Protein AF-A0A2X3K0F2-F1 (afdb_monomer)

Mean predicted aligned error: 8.18 Å

Nearest PDB structures (foldseek):
  4qgs-assembly1_A  TM=1.001E+00  e=3.560E-06  Escherichia coli K-12
  1oj7-assembly1_D  TM=9.985E-01  e=4.968E-06  Escherichia coli K-12
  8v2c-assembly1_A  TM=3.464E-01  e=6.388E+00  Mus musculus

Secondary structure (DSSP, 8-state):
----PPPPPPPTGGGT---SGGGGT--STTHHHHHHHHHHTT-SEESTTS-EEHHHHHHHHHHT-

Radius of gyration: 16.61 Å; Cα contacts (8 Å, |Δi|>4): 49; cha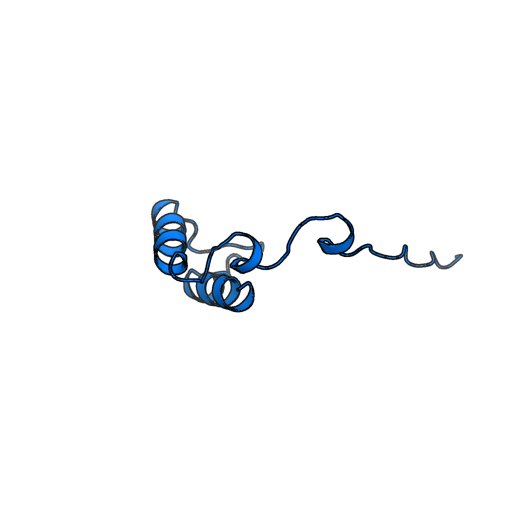ins: 1; bounding box: 42×38×26 Å

Organism: Escherichia coli (NCBI:txid562)

Sequence (65 aa):
MTPRLPKPAISFEQLGVPTHLSDYGLDGSSIPALLKKLEEHGMTQLGENHDITLDVSRRIYEAAR

pLDDT: mean 82.03, std 7.34, range [53.12, 91.5]

Solvent-accessible surface area (backbone atoms only — not comparable to full-atom values): 4109 Å² total; per-residue (Å²): 135,83,84,78,76,80,75,86,81,78,54,56,60,82,72,73,40,78,82,39,38,43,81,74,73,40,85,56,82,58,50,68,61,53,52,50,49,32,53,77,72,66,54,46,50,35,69,98,82,45,74,39,30,62,68,54,50,49,54,50,56,63,74,35,66

Structure (mmCIF, N/CA/C/O backbone):
data_AF-A0A2X3K0F2-F1
#
_entry.id   AF-A0A2X3K0F2-F1
#
loop_
_atom_site.group_PDB
_atom_site.id
_atom_site.type_symbol
_atom_site.label_atom_id
_atom_site.label_alt_id
_atom_site.label_comp_id
_atom_site.label_asym_id
_atom_site.label_entity_id
_atom_site.label_seq_id
_atom_site.pdbx_PDB_ins_code
_atom_site.Cartn_x
_atom_site.Cartn_y
_atom_site.Cartn_z
_atom_site.occupancy
_atom_site.B_iso_or_equiv
_atom_site.auth_seq_id
_atom_site.auth_comp_id
_atom_site.auth_asym_id
_atom_site.auth_atom_id
_atom_site.pdbx_PDB_model_num
ATOM 1 N N . MET A 1 1 ? 31.915 26.240 -3.672 1.00 59.53 1 MET A N 1
ATOM 2 C CA . MET A 1 1 ? 31.006 25.085 -3.503 1.00 59.53 1 MET A CA 1
ATOM 3 C C . MET A 1 1 ? 30.948 24.348 -4.827 1.00 59.53 1 MET A C 1
ATOM 5 O O . MET A 1 1 ? 30.474 24.921 -5.797 1.00 59.53 1 MET A O 1
ATOM 9 N N . THR A 1 2 ? 31.510 23.147 -4.915 1.00 53.12 2 THR A N 1
ATOM 10 C CA . THR A 1 2 ? 31.398 22.300 -6.111 1.00 53.12 2 THR A CA 1
ATOM 11 C C . THR A 1 2 ? 30.007 21.652 -6.145 1.00 53.12 2 THR A C 1
ATOM 13 O O . THR A 1 2 ? 29.587 21.100 -5.126 1.00 53.12 2 THR A O 1
ATOM 16 N N . PRO A 1 3 ? 29.261 21.713 -7.263 1.00 67.38 3 PRO A N 1
ATOM 17 C CA . PRO A 1 3 ? 27.982 21.021 -7.372 1.00 67.38 3 PRO A CA 1
ATOM 18 C C . PRO A 1 3 ? 28.219 19.507 -7.395 1.00 67.38 3 PRO A C 1
ATOM 20 O O . PRO A 1 3 ? 29.032 18.997 -8.168 1.00 67.38 3 PRO A O 1
ATOM 23 N N . ARG A 1 4 ? 27.522 18.777 -6.521 1.00 74.25 4 ARG A N 1
ATOM 24 C CA . ARG A 1 4 ? 27.532 17.312 -6.506 1.00 74.25 4 ARG A CA 1
ATOM 25 C C . ARG A 1 4 ? 26.708 16.837 -7.701 1.00 74.25 4 ARG A C 1
ATOM 27 O O . ARG A 1 4 ? 25.499 17.046 -7.720 1.00 74.25 4 ARG A O 1
ATOM 34 N N . LEU A 1 5 ? 27.356 16.236 -8.698 1.00 73.12 5 LEU A N 1
ATOM 35 C CA . LEU A 1 5 ? 26.653 15.589 -9.807 1.00 73.12 5 LEU A CA 1
ATOM 36 C C . LEU A 1 5 ? 25.668 14.547 -9.237 1.00 73.12 5 LEU A C 1
ATOM 38 O O . LEU A 1 5 ? 26.068 13.776 -8.354 1.00 73.12 5 LEU A O 1
ATOM 42 N N . PRO A 1 6 ? 24.397 14.523 -9.682 1.00 71.56 6 PRO A N 1
ATOM 43 C CA . PRO A 1 6 ? 23.440 13.533 -9.212 1.00 71.56 6 PRO A CA 1
ATOM 44 C C . PRO A 1 6 ? 23.925 12.139 -9.613 1.00 71.56 6 PRO A C 1
ATOM 46 O O . PRO A 1 6 ? 24.343 11.906 -10.747 1.00 71.56 6 PRO A O 1
ATOM 49 N N . LYS A 1 7 ? 23.903 11.206 -8.658 1.00 72.38 7 LYS A N 1
ATOM 50 C CA . LYS A 1 7 ? 24.228 9.806 -8.928 1.00 72.38 7 LYS A CA 1
ATOM 51 C C . LYS A 1 7 ? 23.129 9.244 -9.843 1.00 72.38 7 LYS A C 1
ATOM 53 O O . LYS A 1 7 ? 21.960 9.478 -9.534 1.00 72.38 7 LYS A O 1
ATOM 58 N N . PRO A 1 8 ? 23.455 8.532 -10.935 1.00 74.31 8 PRO A N 1
ATOM 59 C CA . PRO A 1 8 ? 22.427 7.897 -11.749 1.00 74.31 8 PRO A CA 1
ATOM 60 C C . PRO A 1 8 ? 21.637 6.921 -10.869 1.00 74.31 8 PRO A C 1
ATOM 62 O O . PRO A 1 8 ? 22.224 6.044 -10.230 1.00 74.31 8 PRO A O 1
ATOM 65 N N . ALA A 1 9 ? 20.323 7.131 -10.781 1.00 75.44 9 ALA A N 1
ATOM 66 C CA . ALA A 1 9 ? 19.422 6.211 -10.107 1.00 75.44 9 ALA A CA 1
ATOM 67 C C . ALA A 1 9 ? 19.178 5.015 -11.032 1.00 75.44 9 ALA A C 1
ATOM 69 O O . ALA A 1 9 ? 18.873 5.183 -12.210 1.00 75.44 9 ALA A O 1
ATOM 70 N N . ILE A 1 10 ? 19.356 3.818 -10.490 1.00 76.69 10 ILE A N 1
ATOM 71 C CA . ILE A 1 10 ? 19.054 2.549 -11.154 1.00 76.69 10 ILE A CA 1
ATOM 72 C C . ILE A 1 10 ? 17.5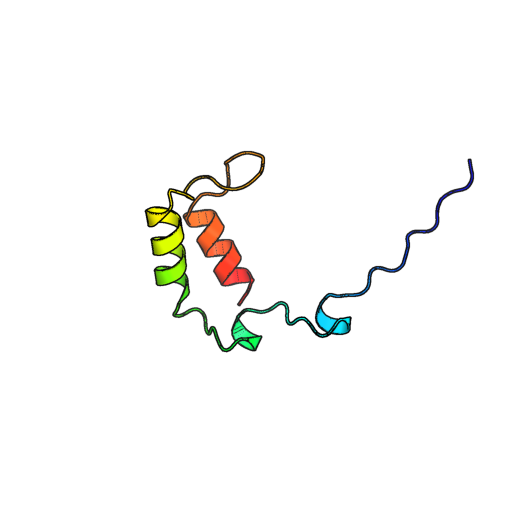86 2.231 -10.858 1.00 76.69 10 ILE A C 1
ATOM 74 O O . ILE A 1 10 ? 17.171 2.355 -9.703 1.00 76.69 10 ILE A O 1
ATOM 78 N N . SER A 1 11 ? 16.802 1.860 -11.875 1.00 79.44 11 SER A N 1
ATOM 79 C CA . SER A 1 11 ? 15.405 1.439 -11.673 1.00 79.44 11 SER A CA 1
ATOM 80 C C . SER A 1 11 ? 15.347 0.131 -10.872 1.00 79.44 11 SER A C 1
ATOM 82 O O . SER A 1 11 ? 16.238 -0.712 -10.988 1.00 79.44 11 SER A O 1
ATOM 84 N N . PHE A 1 12 ? 14.284 -0.065 -10.088 1.00 82.44 12 PHE A N 1
ATOM 85 C CA . PHE A 1 12 ? 14.004 -1.327 -9.392 1.00 82.44 12 PHE A CA 1
ATOM 86 C C . PHE A 1 12 ? 13.962 -2.520 -10.360 1.00 82.44 12 PHE A C 1
ATOM 88 O O . PHE A 1 12 ? 14.507 -3.580 -10.053 1.00 82.44 12 PHE A O 1
ATOM 95 N N . GLU A 1 13 ? 13.448 -2.316 -11.574 1.00 81.50 13 GLU A N 1
ATOM 96 C CA . GLU A 1 13 ? 13.417 -3.341 -12.621 1.00 81.50 13 GLU A CA 1
ATOM 97 C C . GLU A 1 13 ? 14.828 -3.733 -13.080 1.00 81.50 13 GLU A C 1
ATOM 99 O O . GLU A 1 13 ? 15.120 -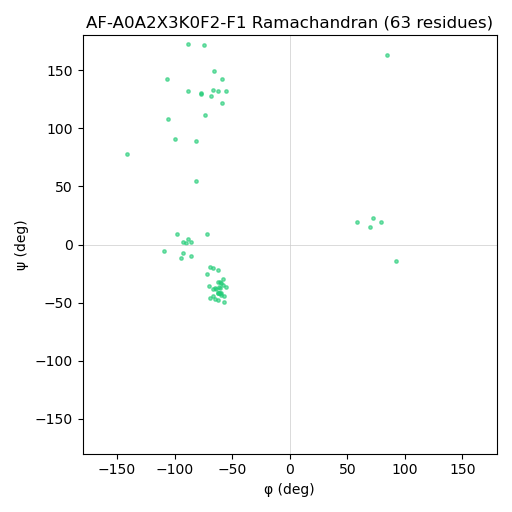4.907 -13.295 1.00 81.50 13 GLU A O 1
ATOM 104 N N . GLN A 1 14 ? 15.752 -2.768 -13.155 1.00 82.56 14 GLN A N 1
ATOM 105 C CA . GLN A 1 14 ? 17.156 -3.035 -13.494 1.00 82.56 14 GLN A CA 1
ATOM 106 C C . GLN A 1 14 ? 17.896 -3.791 -12.386 1.00 82.56 14 GLN A C 1
ATOM 108 O O . GLN A 1 14 ? 18.937 -4.394 -12.638 1.00 82.56 14 GLN A O 1
ATOM 113 N N . LEU A 1 15 ? 17.359 -3.763 -11.166 1.00 85.44 15 LEU A N 1
ATOM 114 C CA . LEU A 1 15 ? 17.824 -4.557 -10.034 1.00 85.44 15 LEU A CA 1
ATOM 115 C C . LEU A 1 15 ? 17.122 -5.922 -9.945 1.00 85.44 15 LEU A C 1
ATOM 117 O O . LEU A 1 15 ? 17.416 -6.690 -9.031 1.00 85.44 15 LEU A O 1
ATOM 121 N N . GLY A 1 16 ? 16.226 -6.239 -10.886 1.00 83.62 16 GLY A N 1
ATOM 122 C CA . GLY A 1 16 ? 15.484 -7.499 -10.923 1.00 83.62 16 GLY A CA 1
ATOM 123 C C . GLY A 1 16 ? 14.299 -7.554 -9.960 1.00 83.62 16 GLY A C 1
ATOM 124 O O . GLY A 1 16 ? 13.847 -8.649 -9.630 1.00 83.62 16 GLY A O 1
ATOM 125 N N . VAL A 1 17 ? 13.804 -6.403 -9.491 1.00 85.44 17 VAL A N 1
ATOM 126 C CA . VAL A 1 17 ? 12.612 -6.308 -8.639 1.00 85.44 17 VAL A CA 1
ATOM 127 C C . VAL A 1 17 ? 11.448 -5.770 -9.479 1.00 85.44 17 VAL A C 1
ATOM 129 O O . VAL A 1 17 ? 11.466 -4.587 -9.827 1.00 85.44 17 VAL A O 1
ATOM 132 N N . PRO A 1 18 ? 10.450 -6.608 -9.816 1.00 83.38 18 PRO A N 1
ATOM 133 C CA . PRO A 1 18 ? 9.246 -6.154 -10.498 1.00 83.38 18 PRO A CA 1
ATOM 134 C C . PRO A 1 18 ? 8.504 -5.082 -9.696 1.00 83.38 18 PRO A C 1
ATOM 136 O O . PRO A 1 18 ? 8.431 -5.147 -8.467 1.00 83.38 18 PRO A O 1
ATOM 139 N N . THR A 1 19 ? 7.945 -4.094 -10.389 1.00 85.81 19 THR A N 1
ATOM 140 C CA . THR A 1 19 ? 7.257 -2.953 -9.762 1.00 85.81 19 THR A CA 1
ATOM 141 C C . THR A 1 19 ? 5.745 -2.973 -9.944 1.00 85.81 19 THR A C 1
ATOM 143 O O . THR A 1 19 ? 5.067 -2.136 -9.350 1.00 85.81 19 THR A O 1
ATOM 146 N N . HIS A 1 20 ? 5.216 -3.920 -10.722 1.00 80.69 20 HIS A N 1
ATOM 147 C CA . HIS A 1 20 ? 3.784 -4.092 -10.934 1.00 80.69 20 HIS A CA 1
ATOM 148 C C . HIS A 1 20 ? 3.259 -5.316 -10.190 1.00 80.69 20 HIS A C 1
ATOM 150 O O . HIS A 1 20 ? 3.900 -6.367 -10.127 1.00 80.69 20 HIS A O 1
ATOM 156 N N . LEU A 1 21 ? 2.051 -5.206 -9.643 1.00 79.00 21 LEU A N 1
ATOM 157 C CA . LEU A 1 21 ? 1.368 -6.322 -8.988 1.00 79.00 21 LEU A CA 1
ATOM 158 C C . LEU A 1 21 ? 1.100 -7.470 -9.973 1.00 79.00 21 LEU A C 1
ATOM 160 O O . LEU A 1 21 ? 1.174 -8.641 -9.588 1.00 79.00 21 LEU A O 1
ATOM 164 N N . SER A 1 22 ? 0.865 -7.149 -11.248 1.00 78.88 22 SER A N 1
ATOM 165 C CA . SER A 1 22 ? 0.665 -8.148 -12.301 1.00 78.88 22 SER A CA 1
ATOM 166 C C . SER A 1 22 ? 1.877 -9.068 -12.493 1.00 78.88 22 SER A C 1
ATOM 168 O O . SER A 1 22 ? 1.687 -10.256 -12.755 1.00 78.88 22 SER A O 1
ATOM 170 N N . ASP A 1 23 ? 3.105 -8.579 -12.281 1.00 76.69 23 ASP A N 1
ATOM 171 C CA . ASP A 1 23 ? 4.330 -9.391 -12.389 1.00 76.69 23 ASP A CA 1
ATOM 172 C C . ASP A 1 23 ? 4.419 -10.480 -11.306 1.00 76.69 23 ASP A C 1
ATOM 174 O O . ASP A 1 23 ? 5.116 -11.482 -11.467 1.00 76.69 23 ASP A O 1
ATOM 178 N N . TYR A 1 24 ? 3.672 -10.313 -10.212 1.00 74.56 24 TYR A N 1
ATOM 179 C CA . TYR A 1 24 ? 3.552 -11.283 -9.124 1.00 74.56 24 TYR A CA 1
ATOM 180 C C . TYR A 1 24 ? 2.291 -12.155 -9.229 1.00 74.56 24 TYR A C 1
ATOM 182 O O . TYR A 1 24 ? 1.971 -12.891 -8.294 1.00 74.56 24 TYR A O 1
ATOM 190 N N . GLY A 1 25 ? 1.557 -12.079 -10.343 1.00 74.31 25 GLY A N 1
ATOM 191 C CA . GLY A 1 25 ? 0.306 -12.815 -10.534 1.00 74.31 25 GLY A CA 1
ATOM 192 C C . GLY A 1 25 ? -0.861 -12.262 -9.713 1.00 74.31 25 GLY A C 1
ATOM 193 O O . GLY A 1 25 ? -1.806 -12.992 -9.424 1.00 74.31 25 GLY A O 1
ATOM 194 N N . LEU A 1 26 ? -0.801 -10.990 -9.310 1.00 77.81 26 LEU A N 1
ATO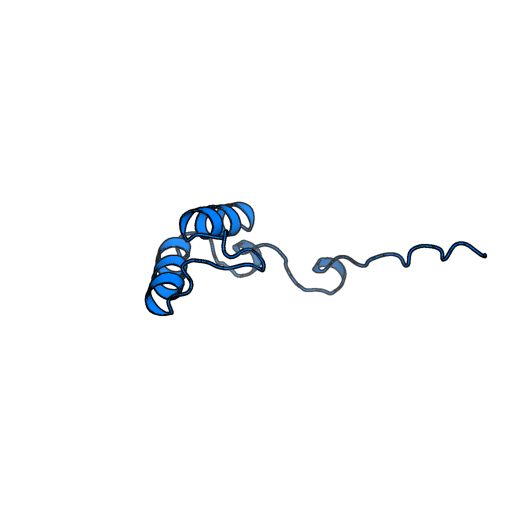M 195 C CA . LEU A 1 26 ? -1.899 -10.302 -8.638 1.00 77.81 26 LEU A CA 1
ATOM 196 C C . LEU A 1 26 ? -2.642 -9.435 -9.658 1.00 77.81 26 LEU A C 1
ATOM 198 O O . LEU A 1 26 ? -2.346 -8.260 -9.845 1.00 77.81 26 LEU A O 1
ATOM 202 N N . ASP A 1 27 ? -3.659 -10.008 -10.292 1.00 72.94 27 ASP A N 1
ATOM 203 C CA . ASP A 1 27 ? -4.495 -9.366 -11.324 1.00 72.94 27 ASP A CA 1
ATOM 204 C C . ASP A 1 27 ? -5.465 -8.279 -10.806 1.00 72.94 27 ASP A C 1
ATOM 206 O O . ASP A 1 27 ? -6.301 -7.772 -11.557 1.00 72.94 27 ASP A O 1
ATOM 210 N N . GLY A 1 28 ? -5.342 -7.885 -9.537 1.00 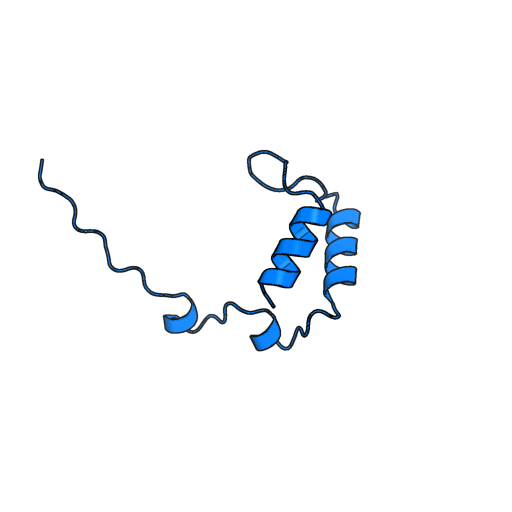73.62 28 GLY A N 1
ATOM 211 C CA . GLY A 1 28 ? -6.193 -6.888 -8.883 1.00 73.62 28 GLY A CA 1
ATOM 212 C C . GLY A 1 28 ? -7.409 -7.475 -8.158 1.00 73.62 28 GLY A C 1
ATOM 213 O O . GLY A 1 28 ? -7.977 -6.810 -7.291 1.00 73.62 28 GLY A O 1
ATOM 214 N N . SER A 1 29 ? -7.759 -8.744 -8.398 1.00 79.06 29 SER A N 1
ATOM 215 C CA . SER A 1 29 ? -8.873 -9.418 -7.704 1.00 79.06 29 SER A CA 1
ATOM 216 C C . SER A 1 29 ? -8.663 -9.529 -6.186 1.00 79.06 29 SER A C 1
ATOM 218 O O . SER A 1 29 ? -9.622 -9.634 -5.424 1.00 79.06 29 SER A O 1
ATOM 220 N N . SER A 1 30 ? -7.409 -9.453 -5.730 1.00 82.31 30 SER A N 1
ATOM 221 C CA . SER A 1 30 ? -7.022 -9.500 -4.313 1.00 82.31 30 SER A CA 1
ATOM 222 C C . SER A 1 30 ? -7.074 -8.139 -3.603 1.00 82.31 30 SER A C 1
ATOM 224 O O . SER A 1 30 ? -6.974 -8.098 -2.375 1.00 82.31 30 SER A O 1
ATOM 226 N N . ILE A 1 31 ? -7.249 -7.025 -4.329 1.00 84.12 31 ILE A N 1
ATOM 227 C CA . ILE A 1 31 ? -7.265 -5.665 -3.755 1.00 84.12 31 ILE A CA 1
ATOM 228 C C . ILE A 1 31 ? -8.334 -5.512 -2.656 1.00 84.12 31 ILE A C 1
ATOM 230 O O . ILE A 1 31 ? -7.998 -5.001 -1.586 1.00 84.12 31 ILE A O 1
ATOM 234 N N . PRO A 1 32 ? -9.582 -6.002 -2.814 1.00 86.06 32 PRO A N 1
ATOM 235 C CA . PRO A 1 32 ? -10.584 -5.921 -1.750 1.00 86.06 32 PRO A CA 1
ATOM 236 C C . PRO A 1 32 ? -10.161 -6.651 -0.466 1.00 86.06 32 PRO A C 1
ATOM 238 O O . PRO A 1 32 ? -10.404 -6.160 0.635 1.00 86.06 32 PRO A O 1
ATOM 241 N N . ALA A 1 33 ? -9.489 -7.800 -0.594 1.00 86.75 33 ALA A N 1
ATOM 242 C CA . ALA A 1 33 ? -8.992 -8.560 0.551 1.00 86.75 33 ALA A CA 1
ATOM 243 C C . ALA A 1 33 ? -7.818 -7.851 1.250 1.00 86.75 33 ALA A C 1
ATOM 245 O O . ALA A 1 33 ? -7.7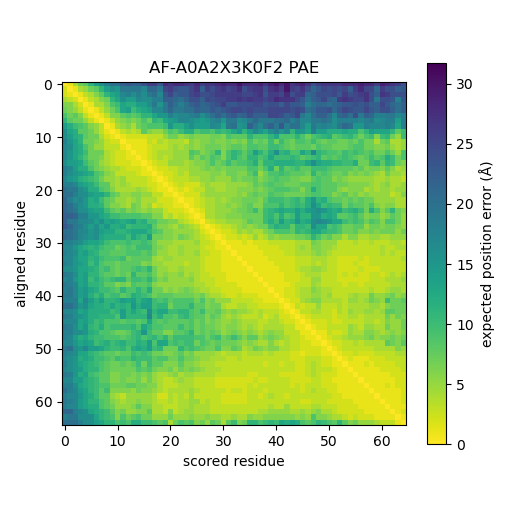24 -7.888 2.476 1.00 86.75 33 ALA A O 1
ATOM 246 N N . LEU A 1 34 ? -6.950 -7.172 0.492 1.00 85.44 34 LEU A N 1
ATOM 247 C CA . LEU A 1 34 ? -5.862 -6.356 1.039 1.00 85.44 34 LEU A CA 1
ATOM 248 C C . LEU A 1 34 ? -6.395 -5.140 1.805 1.00 85.44 34 LEU A C 1
ATOM 250 O O . LEU A 1 34 ? -5.950 -4.883 2.920 1.00 85.44 34 LEU A O 1
ATOM 254 N N . LEU A 1 35 ? -7.392 -4.441 1.255 1.00 87.56 35 LEU A N 1
ATOM 255 C CA . LEU A 1 35 ? -8.037 -3.312 1.932 1.00 87.56 35 LEU A CA 1
ATOM 256 C C . LEU A 1 35 ? -8.712 -3.738 3.235 1.00 87.56 35 LEU A C 1
ATOM 258 O O . LEU A 1 35 ? -8.572 -3.053 4.244 1.00 87.56 35 LEU A O 1
ATOM 262 N N . LYS A 1 36 ? -9.388 -4.893 3.237 1.00 88.38 36 LYS A N 1
ATOM 263 C CA . LYS A 1 36 ? -9.984 -5.446 4.456 1.00 88.38 36 LYS A CA 1
ATOM 264 C C . LYS A 1 36 ? -8.926 -5.723 5.524 1.00 88.38 36 LYS A C 1
ATOM 266 O O . LYS A 1 36 ? -9.134 -5.373 6.677 1.00 88.38 36 LYS A O 1
ATOM 271 N N . LYS A 1 37 ? -7.767 -6.271 5.145 1.00 88.69 37 LYS A N 1
ATOM 272 C CA . LYS A 1 37 ? -6.659 -6.466 6.091 1.00 88.69 37 LYS A CA 1
ATOM 273 C C . LYS A 1 37 ? -6.139 -5.146 6.653 1.00 88.69 37 LYS A C 1
ATOM 275 O O . LYS A 1 37 ? -5.869 -5.071 7.845 1.00 88.69 37 LYS A O 1
ATOM 280 N N . LEU A 1 38 ? -6.004 -4.108 5.826 1.00 88.75 38 LEU A N 1
ATOM 281 C CA . LEU A 1 38 ? -5.613 -2.781 6.313 1.00 88.75 38 LEU A CA 1
ATOM 282 C C . LEU A 1 38 ? -6.621 -2.252 7.343 1.00 88.75 38 LEU A C 1
ATOM 284 O O . LEU A 1 38 ? -6.214 -1.770 8.396 1.00 88.75 38 LEU A O 1
ATOM 288 N N . GLU A 1 39 ? -7.920 -2.411 7.089 1.00 88.19 39 GLU A N 1
ATOM 289 C CA . GLU A 1 39 ? -8.977 -2.054 8.041 1.00 88.19 39 GLU A CA 1
ATOM 290 C C . GLU A 1 39 ? -8.894 -2.870 9.344 1.00 88.19 39 GLU A C 1
ATOM 292 O O . GLU A 1 39 ? -8.888 -2.287 10.428 1.00 88.19 39 GLU A O 1
ATOM 297 N N . GLU A 1 40 ? -8.750 -4.197 9.255 1.00 89.62 40 GLU A N 1
ATOM 298 C CA . GLU A 1 40 ? -8.619 -5.103 10.409 1.00 89.62 40 GLU A CA 1
ATOM 299 C C . GLU A 1 40 ? -7.392 -4.778 11.276 1.00 89.62 40 GLU A C 1
ATOM 301 O O . GLU A 1 40 ? -7.433 -4.920 12.498 1.00 89.62 40 GLU A O 1
ATOM 306 N N . HIS A 1 41 ? -6.307 -4.306 10.659 1.00 89.00 41 HIS A N 1
ATOM 307 C CA . HIS A 1 41 ? -5.097 -3.868 11.354 1.00 89.00 41 HIS A CA 1
ATOM 308 C C . HIS A 1 41 ? -5.151 -2.405 11.831 1.00 89.00 41 HIS A C 1
ATOM 310 O O . HIS A 1 41 ? -4.169 -1.918 12.393 1.00 89.00 41 HIS 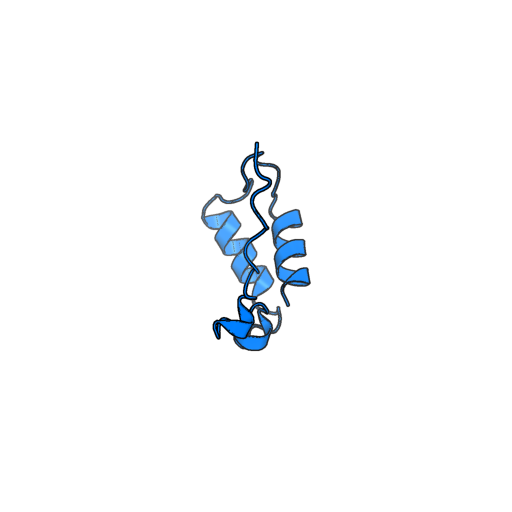A O 1
ATOM 316 N N . GLY A 1 42 ? -6.263 -1.690 11.626 1.00 84.50 42 GLY A N 1
ATOM 317 C CA . GLY A 1 42 ? -6.404 -0.279 12.000 1.00 84.50 42 GLY A CA 1
ATOM 318 C C . GLY A 1 42 ? -5.566 0.680 11.144 1.00 84.50 42 GLY A C 1
ATOM 319 O O . GLY A 1 42 ? -5.382 1.839 11.507 1.00 84.50 42 GLY A O 1
ATOM 320 N N . MET A 1 43 ? -5.066 0.221 9.995 1.00 84.81 43 MET A N 1
ATOM 321 C CA . MET A 1 43 ? -4.282 0.989 9.025 1.00 84.81 43 MET A CA 1
ATOM 322 C C . MET A 1 43 ? -5.193 1.824 8.114 1.00 84.81 43 MET A C 1
ATOM 324 O O . MET A 1 43 ? -5.154 1.722 6.890 1.00 84.81 43 MET A O 1
ATOM 328 N N . THR A 1 44 ? -6.052 2.638 8.722 1.00 84.81 44 THR A N 1
ATOM 329 C CA . THR A 1 44 ? -7.072 3.435 8.022 1.00 84.81 44 THR A CA 1
ATOM 330 C C . THR A 1 44 ? -6.623 4.859 7.699 1.00 84.81 44 THR A C 1
ATOM 332 O O . THR A 1 44 ? -7.307 5.537 6.939 1.00 84.81 44 THR A O 1
ATOM 335 N N . GLN A 1 45 ? -5.497 5.308 8.264 1.00 87.00 45 GLN A N 1
ATOM 336 C CA . GLN A 1 45 ? -4.915 6.645 8.099 1.00 87.00 45 GLN A CA 1
ATOM 337 C C . GLN A 1 45 ? -3.387 6.531 8.019 1.00 87.00 45 GLN A C 1
ATOM 339 O O . GLN A 1 45 ? -2.673 6.716 9.004 1.00 87.00 45 GLN A O 1
ATOM 344 N N . LEU A 1 46 ? -2.890 6.130 6.853 1.00 87.00 46 LEU A N 1
ATOM 345 C CA . LEU A 1 46 ? -1.471 5.889 6.596 1.00 87.00 46 LEU A CA 1
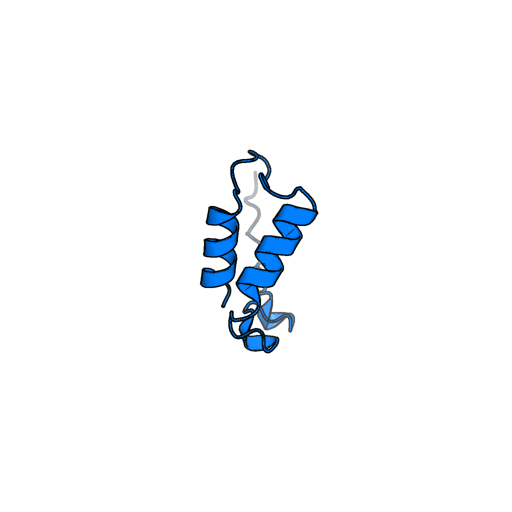ATOM 346 C C . LEU A 1 46 ? -0.742 7.163 6.125 1.00 87.00 46 LEU A C 1
ATOM 348 O O . LEU A 1 46 ? -1.349 8.189 5.807 1.00 87.00 46 LEU A O 1
ATOM 352 N N . GLY A 1 47 ? 0.585 7.065 6.025 1.00 84.50 47 GLY A N 1
ATOM 353 C CA . GLY A 1 47 ? 1.455 8.143 5.554 1.00 84.50 47 GLY A CA 1
ATOM 354 C C . GLY A 1 47 ? 1.837 9.138 6.651 1.00 84.50 47 GLY A C 1
ATOM 355 O O . GLY A 1 47 ? 1.209 9.205 7.701 1.00 84.50 47 GLY A O 1
ATOM 356 N N . GLU A 1 48 ? 2.882 9.926 6.396 1.00 85.44 48 GLU A N 1
ATOM 357 C CA . GLU A 1 48 ? 3.440 10.879 7.373 1.00 85.44 48 GLU A CA 1
ATOM 358 C C . GLU A 1 48 ? 2.398 11.902 7.865 1.00 85.44 48 GLU A C 1
ATOM 360 O O . GLU A 1 48 ? 2.374 12.262 9.039 1.00 85.44 48 GLU A O 1
ATOM 365 N N . ASN A 1 49 ? 1.481 12.301 6.978 1.00 90.06 49 ASN A N 1
ATOM 366 C CA . ASN A 1 49 ? 0.400 13.244 7.273 1.00 90.06 49 ASN A CA 1
ATOM 367 C C . ASN A 1 49 ? -0.916 12.577 7.716 1.00 90.06 49 ASN A C 1
ATOM 369 O O . ASN A 1 49 ? -1.890 13.290 7.929 1.00 90.06 49 ASN A O 1
ATOM 373 N N . HIS A 1 50 ? -0.974 11.244 7.837 1.00 85.75 50 HIS A N 1
ATOM 374 C CA . HIS A 1 50 ? -2.197 10.481 8.153 1.00 85.75 50 HIS A CA 1
ATOM 375 C C . HIS A 1 50 ? -3.370 10.667 7.164 1.00 85.75 50 HIS A C 1
ATOM 377 O O . HIS A 1 50 ? -4.513 10.360 7.486 1.00 85.75 50 HIS A O 1
ATOM 383 N N . ASP A 1 51 ? -3.101 11.142 5.946 1.00 86.69 51 ASP A N 1
ATOM 384 C CA . ASP A 1 51 ? -4.128 11.438 4.934 1.00 86.69 51 ASP A CA 1
ATOM 385 C C . ASP A 1 51 ? -4.393 10.260 3.974 1.00 86.69 51 ASP A C 1
ATOM 387 O O . ASP A 1 51 ? -5.332 10.272 3.177 1.00 86.69 51 ASP A O 1
ATOM 391 N N . ILE A 1 52 ? -3.592 9.191 4.048 1.00 87.25 52 ILE A N 1
ATOM 392 C CA . ILE A 1 52 ? -3.790 8.020 3.191 1.00 87.25 52 ILE A CA 1
ATOM 393 C C . ILE A 1 52 ? -4.887 7.148 3.800 1.00 87.25 52 ILE A C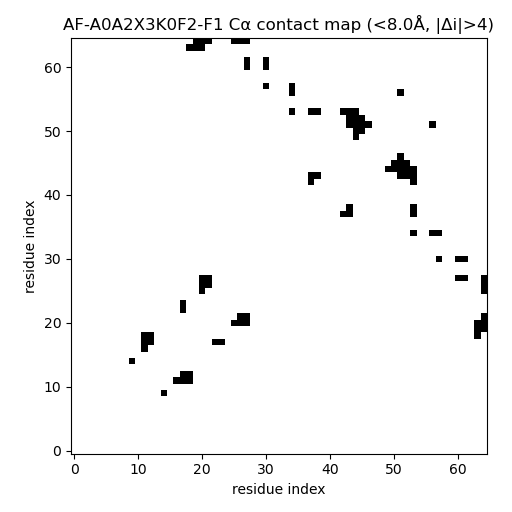 1
ATOM 395 O O . ILE A 1 52 ? -4.635 6.243 4.598 1.00 87.25 52 ILE A O 1
ATOM 399 N N . THR A 1 53 ? -6.123 7.435 3.406 1.00 91.50 53 THR A N 1
ATOM 400 C CA . THR A 1 53 ? -7.291 6.635 3.781 1.00 91.50 53 THR A CA 1
ATOM 401 C C . THR A 1 53 ? -7.349 5.311 3.013 1.00 91.50 53 THR A C 1
ATOM 403 O O . THR A 1 53 ? -6.605 5.086 2.051 1.00 91.50 53 THR A O 1
ATOM 406 N N . LEU A 1 54 ? -8.273 4.420 3.389 1.00 88.31 54 LEU A N 1
ATOM 407 C CA . LEU A 1 54 ? -8.535 3.187 2.633 1.00 88.31 54 LEU A CA 1
ATOM 408 C C . LEU A 1 54 ? -8.929 3.462 1.169 1.00 88.31 54 LEU A C 1
ATOM 410 O O . LEU A 1 54 ? -8.620 2.657 0.293 1.00 88.31 54 LEU A O 1
ATOM 414 N N . ASP A 1 55 ? -9.567 4.602 0.885 1.00 88.25 55 ASP A N 1
ATOM 415 C CA . ASP A 1 55 ? -9.902 5.002 -0.485 1.00 88.25 55 ASP A CA 1
ATOM 416 C C . ASP A 1 55 ? -8.653 5.364 -1.296 1.00 88.25 55 ASP A C 1
ATOM 418 O O . ASP A 1 55 ? -8.449 4.854 -2.397 1.00 88.25 55 ASP A O 1
ATOM 422 N N . VAL A 1 56 ? -7.753 6.158 -0.708 1.00 89.81 56 VAL A N 1
ATOM 423 C CA . VAL A 1 56 ? -6.459 6.482 -1.328 1.00 89.81 56 VAL A CA 1
ATOM 424 C C . VAL A 1 56 ? -5.630 5.213 -1.521 1.00 89.81 56 VAL A C 1
ATOM 426 O O . VAL A 1 56 ? -5.048 5.007 -2.584 1.00 89.81 56 VAL A O 1
ATOM 429 N N . SER A 1 57 ? -5.639 4.320 -0.530 1.00 87.88 57 SER A N 1
ATOM 430 C CA . SER A 1 57 ? -4.940 3.033 -0.592 1.00 87.88 57 SER A CA 1
ATOM 431 C C . SER A 1 57 ? -5.451 2.173 -1.751 1.00 87.88 57 SER A C 1
ATOM 433 O O . SER A 1 57 ? -4.647 1.603 -2.487 1.00 87.88 57 SER A O 1
ATOM 435 N N . ARG A 1 58 ? -6.774 2.134 -1.979 1.00 88.25 58 ARG A N 1
ATOM 436 C CA . ARG A 1 58 ? -7.373 1.452 -3.139 1.00 88.25 58 ARG A CA 1
ATOM 437 C C . ARG A 1 58 ? -6.811 1.998 -4.447 1.00 88.25 58 ARG A C 1
ATOM 439 O O . ARG A 1 58 ? -6.334 1.216 -5.261 1.00 88.25 58 ARG A O 1
ATOM 446 N N . ARG A 1 59 ? -6.801 3.323 -4.607 1.00 89.44 59 ARG A N 1
ATOM 447 C CA . ARG A 1 59 ? -6.309 3.983 -5.827 1.00 89.44 59 ARG A CA 1
ATOM 448 C C . ARG A 1 59 ? -4.830 3.693 -6.086 1.00 89.44 59 ARG A C 1
ATOM 450 O O . ARG A 1 59 ? -4.443 3.532 -7.238 1.00 89.44 59 ARG A O 1
ATOM 457 N N . ILE A 1 60 ? -4.014 3.600 -5.033 1.00 88.00 60 ILE A N 1
ATOM 458 C CA . ILE A 1 60 ? -2.596 3.222 -5.141 1.00 88.00 60 ILE A CA 1
ATOM 459 C C . ILE A 1 60 ? -2.463 1.777 -5.634 1.00 88.00 60 ILE A C 1
ATOM 461 O O . ILE A 1 60 ? -1.699 1.530 -6.563 1.00 88.00 60 ILE A O 1
ATOM 465 N N . TYR A 1 61 ? -3.220 0.834 -5.066 1.00 86.19 61 TYR A N 1
ATOM 466 C CA . TYR A 1 61 ? -3.190 -0.560 -5.522 1.00 86.19 61 TYR A CA 1
ATOM 467 C C . TYR A 1 61 ? -3.686 -0.724 -6.961 1.00 86.19 61 TYR A C 1
ATOM 469 O O . TYR A 1 61 ? -3.122 -1.512 -7.711 1.00 86.19 61 TYR A O 1
ATOM 477 N N . GLU A 1 62 ? -4.710 0.027 -7.361 1.00 85.12 62 GLU A N 1
ATOM 478 C CA . GLU A 1 62 ? -5.205 0.024 -8.741 1.00 85.12 62 GLU A CA 1
ATOM 479 C C . GLU A 1 62 ? -4.185 0.616 -9.723 1.00 85.12 62 GLU A C 1
ATOM 481 O O . GLU A 1 62 ? -4.025 0.091 -10.822 1.00 85.12 62 GLU A O 1
ATOM 486 N N . ALA A 1 63 ? -3.468 1.672 -9.328 1.00 85.75 63 ALA A N 1
ATOM 487 C CA . ALA A 1 63 ? -2.411 2.278 -10.138 1.00 85.75 63 ALA A CA 1
ATOM 488 C C . ALA A 1 63 ? -1.139 1.414 -10.222 1.00 85.75 63 ALA A C 1
ATOM 490 O O . ALA A 1 63 ? -0.389 1.535 -11.186 1.00 85.75 63 ALA A O 1
ATOM 491 N N . ALA A 1 64 ? -0.902 0.564 -9.219 1.00 81.50 64 ALA A N 1
ATOM 492 C CA . ALA A 1 64 ? 0.232 -0.358 -9.146 1.00 81.50 64 ALA A CA 1
ATOM 493 C C . ALA A 1 64 ? -0.039 -1.724 -9.802 1.00 81.50 64 ALA A C 1
ATOM 495 O O . ALA A 1 64 ? 0.795 -2.626 -9.692 1.00 81.50 64 ALA A O 1
ATOM 496 N N . ARG A 1 65 ? -1.202 -1.902 -10.440 1.00 74.00 65 ARG A N 1
ATOM 497 C CA . ARG A 1 65 ? -1.489 -3.083 -11.258 1.00 74.00 65 ARG A CA 1
ATOM 498 C C . ARG A 1 65 ? -0.441 -3.255 -12.354 1.00 74.00 65 ARG A C 1
ATOM 500 O O . ARG A 1 65 ? -0.076 -4.432 -12.568 1.00 74.00 65 ARG A O 1
#

Foldseek 3Di:
DDDDDDDDDDDCVNVVHDQAPVVVVCPPPCLVVVLVVCVVVVVQQDDPVSNCGSVNVSVVNVVRD